Protein AF-A0A392T622-F1 (afdb_monomer_lite)

Sequence (93 aa):
IGAACDSLKKASDGSSFLVAGPIWLLQLWLNATFEGKMALAVPEDYAAEVVARRIEGTRLARLAPMPGQTSKKLFMKYMKIFLKFDELRENQT

Foldseek 3Di:
DPPVVVVVLQDPVRHGNPPVDCVLVVQLVCCVVCVVVQVWDQPPVCPVVCVPDPDNSSRSSRTDHDPPDDPVNSVVSVVVVVVVCVVVPPPDD

Organism: NCBI:txid97028

Radius of gyration: 16.4 Å; chains: 1; bounding box: 27×48×41 Å

Structure (mmCIF, N/CA/C/O backbone):
data_AF-A0A392T622-F1
#
_entry.id   AF-A0A392T622-F1
#
loop_
_atom_site.group_PDB
_atom_site.id
_atom_site.type_symbol
_atom_site.label_atom_id
_atom_site.label_alt_id
_atom_site.label_comp_id
_atom_site.label_asym_id
_atom_site.label_entity_id
_atom_site.label_seq_id
_atom_site.pdbx_PDB_ins_code
_atom_site.Cartn_x
_atom_site.Cartn_y
_atom_site.Cartn_z
_atom_site.occupancy
_atom_site.B_iso_or_equiv
_atom_site.auth_seq_id
_atom_site.auth_comp_id
_atom_site.auth_asym_id
_atom_site.auth_atom_id
_atom_site.pdbx_PDB_model_num
ATOM 1 N N . ILE A 1 1 ? 1.178 10.214 -4.111 1.00 44.97 1 ILE A N 1
ATOM 2 C CA . ILE A 1 1 ? 1.745 9.913 -2.769 1.00 44.97 1 ILE A CA 1
ATOM 3 C C . ILE A 1 1 ? 2.673 11.033 -2.268 1.00 44.97 1 ILE A C 1
ATOM 5 O O . ILE A 1 1 ? 2.622 11.320 -1.082 1.00 44.97 1 ILE A O 1
ATOM 9 N N . GLY A 1 2 ? 3.424 11.734 -3.135 1.00 48.22 2 GLY A N 1
ATOM 10 C CA . GLY A 1 2 ? 4.321 12.838 -2.729 1.00 48.22 2 GLY A CA 1
ATOM 11 C C . GLY A 1 2 ? 3.645 13.998 -1.980 1.00 48.22 2 GLY A C 1
ATOM 12 O O . GLY A 1 2 ? 3.976 14.249 -0.828 1.00 48.22 2 GLY A O 1
ATOM 13 N N . ALA A 1 3 ? 2.617 14.620 -2.569 1.00 47.38 3 ALA A N 1
ATOM 14 C CA . ALA A 1 3 ? 2.037 15.856 -2.024 1.00 47.38 3 ALA A CA 1
ATOM 15 C C . ALA A 1 3 ? 1.403 15.722 -0.621 1.00 47.38 3 ALA A C 1
ATOM 17 O O . ALA A 1 3 ? 1.470 16.650 0.177 1.00 47.38 3 ALA A O 1
ATOM 18 N N . ALA A 1 4 ? 0.813 14.567 -0.290 1.00 47.91 4 ALA A N 1
ATOM 19 C CA . ALA A 1 4 ? 0.193 14.350 1.023 1.00 47.91 4 ALA A CA 1
ATOM 20 C C . ALA A 1 4 ? 1.233 14.168 2.146 1.00 47.91 4 ALA A C 1
ATOM 22 O O . ALA A 1 4 ? 0.978 14.547 3.286 1.00 47.91 4 ALA A O 1
ATOM 23 N N . CYS A 1 5 ? 2.414 13.625 1.829 1.00 49.56 5 CYS A N 1
ATOM 24 C CA . CYS A 1 5 ? 3.523 13.546 2.782 1.00 49.56 5 CYS A CA 1
ATOM 25 C C . CYS A 1 5 ? 4.181 14.909 3.006 1.00 49.56 5 CYS A C 1
ATOM 27 O O . CYS A 1 5 ? 4.668 15.169 4.101 1.00 49.56 5 CYS A O 1
ATOM 29 N N . ASP A 1 6 ? 4.182 15.793 2.009 1.00 57.72 6 ASP A N 1
ATOM 30 C CA . ASP A 1 6 ? 4.834 17.100 2.123 1.00 57.72 6 ASP A CA 1
ATOM 31 C C . ASP A 1 6 ? 4.126 18.035 3.114 1.00 57.72 6 ASP A C 1
ATOM 33 O O . ASP A 1 6 ? 4.790 18.797 3.815 1.00 57.72 6 ASP A O 1
ATOM 37 N N . SER A 1 7 ? 2.800 17.922 3.260 1.00 58.06 7 SER A N 1
ATOM 38 C CA . SER A 1 7 ? 2.043 18.648 4.292 1.00 58.06 7 SER A CA 1
ATOM 39 C C . SER A 1 7 ? 2.302 18.135 5.714 1.00 58.06 7 SER A C 1
ATOM 41 O O . SER A 1 7 ? 2.193 18.907 6.658 1.00 58.06 7 SER A O 1
ATOM 43 N N . LEU A 1 8 ? 2.675 16.861 5.875 1.00 55.97 8 LEU A N 1
ATOM 44 C CA . LEU A 1 8 ? 2.988 16.250 7.177 1.00 55.97 8 LEU A CA 1
ATOM 45 C C . LEU A 1 8 ? 4.416 16.547 7.655 1.00 55.97 8 LEU A C 1
ATOM 47 O O . LEU A 1 8 ? 4.725 16.346 8.826 1.00 55.97 8 LEU A O 1
ATOM 51 N N . LYS A 1 9 ? 5.293 17.021 6.763 1.00 55.44 9 LYS A N 1
ATOM 52 C CA . LYS A 1 9 ? 6.687 17.352 7.089 1.00 55.44 9 LYS A CA 1
ATOM 53 C C . LYS A 1 9 ? 6.849 18.691 7.803 1.00 55.44 9 LYS A C 1
ATOM 55 O O . LYS A 1 9 ? 7.950 19.001 8.233 1.00 55.44 9 LYS A O 1
ATOM 60 N N . LYS A 1 10 ? 5.803 19.510 7.911 1.00 60.22 10 LYS A N 1
ATOM 61 C CA . LYS A 1 10 ? 5.882 20.822 8.565 1.00 60.22 10 LYS A CA 1
ATOM 62 C C . LYS A 1 10 ? 5.205 20.755 9.928 1.00 60.22 10 LYS A C 1
ATOM 64 O O . LYS A 1 10 ? 3.980 20.692 10.000 1.00 60.22 10 LYS A O 1
ATOM 69 N N . ALA A 1 11 ? 6.001 20.759 10.993 1.00 59.78 11 ALA A N 1
ATOM 70 C CA . ALA A 1 11 ? 5.493 20.966 12.342 1.00 59.78 11 ALA A CA 1
ATOM 71 C C . ALA A 1 11 ? 5.045 22.431 12.525 1.00 59.78 11 ALA A C 1
ATOM 73 O O . ALA A 1 11 ? 5.442 23.319 11.766 1.00 59.78 11 ALA A O 1
ATOM 74 N N . SER A 1 12 ? 4.199 22.694 13.525 1.00 61.78 12 SER A N 1
ATOM 75 C CA . SER A 1 12 ? 3.636 24.030 13.793 1.00 61.78 12 SER A CA 1
ATOM 76 C C . SER A 1 12 ? 4.684 25.088 14.155 1.00 61.78 12 SER A C 1
ATOM 78 O O . SER A 1 12 ? 4.406 26.277 14.051 1.00 61.78 12 SER A O 1
ATOM 80 N N . ASP A 1 13 ? 5.877 24.665 14.569 1.00 74.69 13 ASP A N 1
ATOM 81 C CA . ASP A 1 13 ? 7.023 25.515 14.905 1.00 74.69 13 ASP A CA 1
ATOM 82 C C . ASP A 1 13 ? 7.968 25.771 13.712 1.00 74.69 13 ASP A C 1
ATOM 84 O O . ASP A 1 13 ? 9.017 26.392 13.866 1.00 74.69 13 ASP A O 1
ATOM 88 N N . GLY A 1 14 ? 7.613 25.300 12.512 1.00 64.31 14 GLY A N 1
ATOM 89 C CA . GLY A 1 14 ? 8.433 25.444 11.310 1.00 64.31 14 GLY A CA 1
ATOM 90 C C . GLY A 1 14 ? 9.577 24.433 11.200 1.00 64.31 14 GLY A C 1
ATOM 91 O O . GLY A 1 14 ? 10.298 24.455 10.200 1.00 64.31 14 GLY A O 1
ATOM 92 N N . SER A 1 15 ? 9.731 23.521 12.166 1.00 58.72 15 SER A N 1
ATOM 93 C CA . SER A 1 15 ? 10.686 22.423 12.057 1.00 58.72 15 SER A CA 1
ATOM 94 C C . SER A 1 15 ? 10.230 21.396 11.011 1.00 58.72 15 SER A C 1
ATOM 96 O O . SER A 1 15 ? 9.039 21.115 10.826 1.00 58.72 15 SER A O 1
ATOM 98 N N . SER A 1 16 ? 11.203 20.854 10.273 1.00 54.44 16 SER A N 1
ATOM 99 C CA . SER A 1 16 ? 10.960 19.775 9.319 1.00 54.44 16 SER A CA 1
ATOM 100 C C . SER A 1 16 ? 10.805 18.472 10.096 1.00 54.44 16 SER A C 1
ATOM 102 O O . SER A 1 16 ? 11.788 17.894 10.562 1.00 54.44 16 SER A O 1
ATOM 104 N N . PHE A 1 17 ? 9.571 17.999 10.245 1.00 52.56 17 PHE A N 1
ATOM 105 C CA . PHE A 1 17 ? 9.315 16.648 10.711 1.00 52.56 17 PHE A CA 1
ATOM 106 C C . PHE A 1 17 ? 9.748 15.690 9.597 1.00 52.56 17 PHE A C 1
ATOM 108 O O . PHE A 1 17 ? 9.148 15.639 8.519 1.00 52.56 17 PHE A O 1
ATOM 115 N N . LEU A 1 18 ? 10.830 14.943 9.824 1.00 51.75 18 LEU A N 1
ATOM 116 C CA . LEU A 1 18 ? 11.295 13.918 8.895 1.00 51.75 18 LEU A CA 1
ATOM 117 C C . LEU A 1 18 ? 10.283 12.763 8.874 1.00 51.75 18 LEU A C 1
ATOM 119 O O . LEU A 1 18 ? 10.492 11.717 9.482 1.00 51.75 18 LEU A O 1
ATOM 123 N N . VAL A 1 19 ? 9.217 12.899 8.080 1.00 51.00 19 VAL A N 1
ATOM 124 C CA . VAL A 1 19 ? 8.360 11.778 7.643 1.00 51.00 19 VAL A CA 1
ATOM 125 C C . VAL A 1 19 ? 9.116 10.922 6.611 1.00 51.00 19 VAL A C 1
ATOM 127 O O . VAL A 1 19 ? 8.590 10.541 5.572 1.00 51.00 19 VAL A O 1
ATOM 130 N N . ALA A 1 20 ? 10.402 10.670 6.852 1.00 52.56 20 ALA A N 1
ATOM 131 C CA . ALA A 1 20 ? 11.237 9.747 6.092 1.00 52.56 20 ALA A CA 1
ATOM 132 C C . ALA A 1 20 ? 11.378 8.396 6.823 1.00 52.56 20 ALA A C 1
ATOM 134 O O . ALA A 1 20 ? 12.216 7.575 6.464 1.00 52.56 20 ALA A O 1
ATOM 135 N N . GLY A 1 21 ? 10.571 8.168 7.865 1.00 61.44 21 GLY A N 1
ATOM 136 C CA . GLY A 1 21 ? 10.521 6.907 8.598 1.00 61.44 21 GLY A CA 1
ATOM 137 C C . GLY A 1 21 ? 9.782 5.777 7.855 1.00 61.44 21 GLY A C 1
ATOM 138 O O . GLY A 1 21 ? 9.178 6.011 6.806 1.00 61.44 21 GLY A O 1
ATOM 139 N N . PRO A 1 22 ? 9.770 4.552 8.424 1.00 65.75 22 PRO A N 1
ATOM 140 C CA . PRO A 1 22 ? 9.286 3.283 7.843 1.00 65.75 22 PRO A CA 1
ATOM 141 C C . PRO A 1 22 ? 7.781 3.232 7.516 1.00 65.75 22 PRO A C 1
ATOM 143 O O . PRO A 1 22 ? 7.219 2.162 7.305 1.00 65.75 22 PRO A O 1
ATOM 146 N N . ILE A 1 23 ? 7.093 4.369 7.440 1.00 73.81 23 ILE A N 1
ATOM 147 C CA . ILE A 1 23 ? 5.665 4.429 7.132 1.00 73.81 23 ILE A CA 1
ATOM 148 C C . ILE A 1 23 ? 5.344 3.892 5.733 1.00 73.81 23 ILE A C 1
ATOM 150 O O . ILE A 1 23 ? 4.259 3.365 5.500 1.00 73.81 23 ILE A O 1
ATOM 154 N N . TRP A 1 24 ? 6.309 3.945 4.811 1.00 76.00 24 TRP A N 1
ATOM 155 C CA . TRP A 1 24 ? 6.176 3.296 3.510 1.00 76.00 24 TRP A CA 1
ATOM 156 C C . TRP A 1 24 ? 6.106 1.769 3.641 1.00 76.00 24 TRP A C 1
ATOM 158 O O . TRP A 1 24 ? 5.348 1.150 2.903 1.00 76.00 24 TRP A O 1
ATOM 168 N N . LEU A 1 25 ? 6.803 1.157 4.611 1.00 83.38 25 LEU A N 1
ATOM 169 C CA . LEU A 1 25 ? 6.674 -0.278 4.891 1.00 83.38 25 LEU A CA 1
ATOM 170 C C . LEU A 1 25 ? 5.271 -0.606 5.392 1.00 83.38 25 LEU A C 1
ATOM 172 O O . LEU A 1 25 ? 4.686 -1.586 4.939 1.00 83.38 25 LEU A O 1
ATOM 176 N N . LEU A 1 26 ? 4.702 0.238 6.259 1.00 84.81 26 LEU A N 1
ATOM 177 C CA . LEU A 1 26 ? 3.309 0.090 6.679 1.00 84.81 26 LEU A CA 1
ATOM 178 C C . LEU A 1 26 ? 2.364 0.186 5.474 1.00 84.81 26 LEU A C 1
ATOM 180 O O . LEU A 1 26 ? 1.479 -0.649 5.332 1.00 84.81 26 LEU A O 1
ATOM 184 N N . GLN A 1 27 ? 2.572 1.143 4.566 1.00 83.88 27 GLN A N 1
ATOM 185 C CA . GLN A 1 27 ? 1.765 1.252 3.349 1.00 83.88 27 GLN A CA 1
ATOM 186 C C . GLN A 1 27 ? 1.888 0.012 2.450 1.00 83.88 27 GLN A C 1
ATOM 188 O O . GLN A 1 27 ? 0.873 -0.463 1.942 1.00 83.88 27 GLN A O 1
ATOM 193 N N . LEU A 1 28 ? 3.094 -0.535 2.266 1.00 89.06 28 LEU A N 1
ATOM 194 C CA . LEU A 1 28 ? 3.291 -1.772 1.502 1.00 89.06 28 LEU A CA 1
ATOM 195 C C . LEU A 1 28 ? 2.612 -2.963 2.174 1.00 89.06 28 LEU A C 1
ATOM 197 O O . LEU A 1 28 ? 1.959 -3.751 1.494 1.00 89.06 28 LEU A O 1
ATOM 201 N N . TRP A 1 29 ? 2.726 -3.073 3.497 1.00 89.62 29 TRP A N 1
ATOM 202 C CA . TRP A 1 29 ? 2.068 -4.118 4.271 1.00 89.62 29 TRP A CA 1
ATOM 203 C C . TRP A 1 29 ? 0.542 -4.018 4.174 1.00 89.62 29 TRP A C 1
ATOM 205 O O . TRP A 1 29 ? -0.119 -5.027 3.934 1.00 89.62 29 TRP A O 1
ATOM 215 N N . LEU A 1 30 ? -0.025 -2.811 4.277 1.00 87.62 30 LEU A N 1
ATOM 216 C CA . LEU A 1 30 ? -1.459 -2.571 4.088 1.00 87.62 30 LEU A CA 1
ATOM 217 C C . LEU A 1 30 ? -1.904 -2.958 2.678 1.00 87.62 30 LEU A C 1
ATOM 219 O O . LEU A 1 30 ? -2.912 -3.646 2.520 1.00 87.62 30 LEU A O 1
ATOM 223 N N . ASN A 1 31 ? -1.140 -2.547 1.665 1.00 89.69 31 ASN A N 1
ATOM 224 C CA . ASN A 1 31 ? -1.427 -2.874 0.276 1.00 89.69 31 ASN A CA 1
ATOM 225 C C . ASN A 1 31 ? -1.401 -4.390 0.057 1.00 89.69 31 ASN A C 1
ATOM 227 O O . ASN A 1 31 ? -2.357 -4.915 -0.495 1.00 89.69 31 ASN A O 1
ATOM 231 N N . ALA A 1 32 ? -0.384 -5.098 0.554 1.00 90.56 32 ALA A N 1
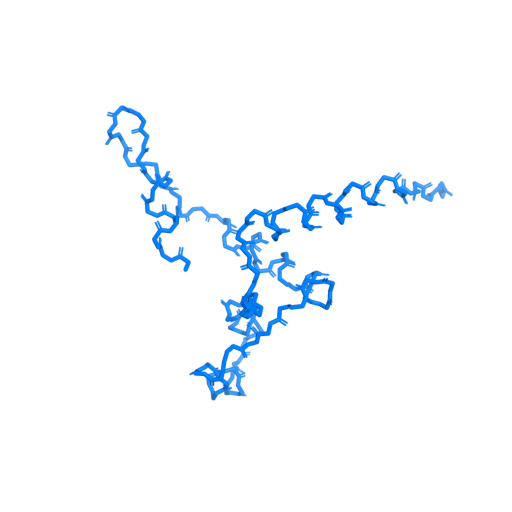ATOM 232 C CA . ALA A 1 32 ? -0.278 -6.553 0.440 1.00 90.56 32 ALA A CA 1
ATOM 233 C C . ALA A 1 32 ? -1.393 -7.294 1.196 1.00 90.56 32 ALA A C 1
ATOM 235 O O . ALA A 1 32 ? -1.962 -8.256 0.689 1.00 90.56 32 ALA A O 1
ATOM 236 N N . THR A 1 33 ? -1.732 -6.837 2.403 1.00 89.19 33 THR A N 1
ATOM 237 C CA . THR A 1 33 ? -2.707 -7.507 3.281 1.00 89.19 33 THR A CA 1
ATOM 238 C C . THR A 1 33 ? -4.146 -7.292 2.813 1.00 89.19 33 THR A C 1
ATOM 240 O O . THR A 1 33 ? -5.002 -8.165 2.970 1.00 89.19 33 THR A O 1
ATOM 243 N N . PHE A 1 34 ? -4.439 -6.121 2.244 1.00 86.81 34 PHE A N 1
ATOM 244 C CA . PHE A 1 34 ? -5.805 -5.699 1.946 1.00 86.81 34 PHE A CA 1
ATOM 245 C C . PHE A 1 34 ? -6.081 -5.454 0.462 1.00 86.81 34 PHE A C 1
ATOM 247 O O . PHE A 1 34 ? -7.172 -4.978 0.153 1.00 86.81 34 PHE A O 1
ATOM 254 N N . GLU A 1 35 ? -5.171 -5.813 -0.450 1.00 87.19 35 GLU A N 1
ATOM 255 C CA . GLU A 1 35 ? -5.288 -5.594 -1.902 1.00 87.19 35 GLU A CA 1
ATOM 256 C C . GLU A 1 35 ? -6.695 -5.911 -2.439 1.00 87.19 35 GLU A C 1
ATOM 258 O O . GLU A 1 35 ? -7.415 -5.020 -2.905 1.00 87.19 35 GLU A O 1
ATOM 263 N N . GLY A 1 36 ? -7.131 -7.166 -2.271 1.00 82.31 36 GLY A N 1
ATOM 264 C CA . GLY A 1 36 ? -8.431 -7.641 -2.748 1.00 82.31 36 GLY A CA 1
ATOM 265 C C . GLY A 1 36 ? -9.621 -7.019 -2.013 1.00 82.31 36 GLY A C 1
ATOM 266 O O . GLY A 1 36 ? -10.663 -6.765 -2.613 1.00 82.31 36 GLY A O 1
ATOM 267 N N . LYS A 1 37 ? -9.473 -6.692 -0.722 1.00 84.94 37 LYS A N 1
ATOM 268 C CA . LYS A 1 37 ? -10.544 -6.048 0.062 1.00 84.94 37 LYS A CA 1
ATOM 269 C C . LYS A 1 37 ? -10.711 -4.582 -0.320 1.00 84.94 37 LYS A C 1
ATOM 271 O O . LYS A 1 37 ? -11.826 -4.062 -0.294 1.00 84.94 37 LYS A O 1
ATOM 276 N N . MET A 1 38 ? -9.627 -3.904 -0.681 1.00 83.25 38 MET A N 1
ATOM 277 C CA . MET A 1 38 ? -9.601 -2.470 -0.957 1.00 83.25 38 MET A CA 1
ATOM 278 C C . MET A 1 38 ? -9.876 -2.130 -2.425 1.00 83.25 38 MET A C 1
ATOM 280 O O . MET A 1 38 ? -10.180 -0.968 -2.700 1.00 83.25 38 MET A O 1
ATOM 284 N N . ALA A 1 39 ? -9.930 -3.133 -3.311 1.00 85.75 39 ALA A N 1
ATOM 285 C CA . ALA A 1 39 ? -10.041 -2.951 -4.761 1.00 85.75 39 ALA A CA 1
ATOM 286 C C . ALA A 1 39 ? -8.926 -2.023 -5.269 1.00 85.75 39 ALA A C 1
ATOM 288 O O . ALA A 1 39 ? -9.181 -1.000 -5.910 1.00 85.75 39 ALA A O 1
ATOM 289 N N . LEU A 1 40 ? -7.694 -2.348 -4.865 1.00 88.62 40 LEU A N 1
ATOM 290 C CA . LEU A 1 40 ? -6.493 -1.692 -5.364 1.00 88.62 40 LEU A CA 1
ATOM 291 C C . LEU A 1 40 ? -6.093 -2.340 -6.686 1.00 88.62 40 LEU A C 1
ATOM 293 O O . LEU A 1 40 ? -6.239 -3.549 -6.853 1.00 88.62 40 LEU A O 1
ATOM 297 N N . ALA A 1 41 ? -5.571 -1.540 -7.602 1.00 91.81 41 ALA A N 1
ATOM 298 C CA . ALA A 1 41 ? -5.052 -2.011 -8.873 1.00 91.81 41 ALA A CA 1
ATOM 299 C C . ALA A 1 41 ? -3.758 -1.275 -9.214 1.00 91.81 41 ALA A C 1
ATOM 301 O O . ALA A 1 41 ? -3.497 -0.176 -8.719 1.00 91.81 41 ALA A O 1
ATOM 302 N N . VAL A 1 42 ? -2.941 -1.895 -10.059 1.00 92.88 42 VAL A N 1
ATOM 303 C CA . VAL A 1 42 ? -1.788 -1.230 -10.666 1.00 92.88 42 VAL A CA 1
ATOM 304 C C . VAL A 1 42 ? -2.312 -0.400 -11.841 1.00 92.88 42 VAL A C 1
ATOM 306 O O . VAL A 1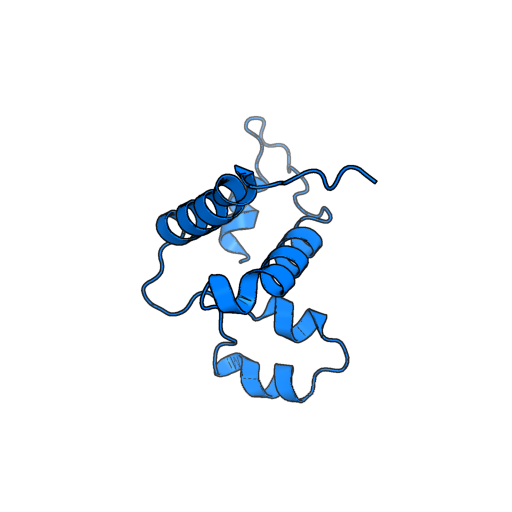 42 ? -2.944 -0.977 -12.726 1.00 92.88 42 VAL A O 1
ATOM 309 N N . PRO A 1 43 ? -2.085 0.925 -11.872 1.00 91.75 43 PRO A N 1
ATOM 310 C CA . PRO A 1 43 ? -2.423 1.735 -13.036 1.00 91.75 43 PRO A CA 1
ATOM 311 C C . PRO A 1 43 ? -1.654 1.266 -14.274 1.00 91.75 43 PRO A C 1
ATOM 313 O O . PRO A 1 43 ? -0.500 0.850 -14.164 1.00 91.75 43 PRO A O 1
ATOM 316 N N . GLU A 1 44 ? -2.279 1.369 -15.445 1.00 92.25 44 GLU A N 1
ATOM 317 C CA . GLU A 1 44 ? -1.726 0.868 -16.711 1.00 92.25 44 GLU A CA 1
ATOM 318 C C . GLU A 1 44 ? -0.347 1.464 -17.037 1.00 92.25 44 GLU A C 1
ATOM 320 O O . GLU A 1 44 ? 0.550 0.732 -17.454 1.00 92.25 44 GLU A O 1
ATOM 325 N N . ASP A 1 45 ? -0.128 2.739 -16.698 1.00 93.88 45 ASP A N 1
ATOM 326 C CA . ASP A 1 45 ? 1.156 3.443 -16.842 1.00 93.88 45 ASP A CA 1
ATOM 327 C C . ASP A 1 45 ? 2.342 2.723 -16.174 1.00 93.88 45 ASP A C 1
ATOM 329 O O . ASP A 1 45 ? 3.493 2.906 -16.567 1.00 93.88 45 ASP A O 1
ATOM 333 N N . TYR A 1 46 ? 2.079 1.892 -15.160 1.00 93.75 46 TYR A N 1
ATOM 334 C CA . TYR A 1 46 ? 3.096 1.142 -14.420 1.00 93.75 46 TYR A CA 1
ATOM 335 C C . TYR A 1 46 ? 3.106 -0.357 -14.747 1.00 93.75 46 TYR A C 1
ATOM 337 O O . TYR A 1 46 ? 3.891 -1.103 -14.157 1.00 93.75 46 TYR A O 1
ATOM 345 N N . ALA A 1 47 ? 2.267 -0.828 -15.675 1.00 94.25 47 ALA A N 1
ATOM 346 C CA . ALA A 1 47 ? 2.132 -2.252 -15.978 1.00 94.25 47 ALA A CA 1
ATOM 347 C C . ALA A 1 47 ? 3.456 -2.871 -16.453 1.00 94.25 47 ALA A C 1
ATOM 349 O O . ALA A 1 47 ? 3.856 -3.920 -15.951 1.00 94.25 47 ALA A O 1
ATOM 350 N N . ALA A 1 48 ? 4.181 -2.196 -17.351 1.00 95.81 48 ALA A N 1
ATOM 351 C CA . ALA A 1 48 ? 5.461 -2.685 -17.869 1.00 95.81 48 ALA A CA 1
ATOM 352 C C . ALA A 1 48 ? 6.542 -2.796 -16.773 1.00 95.81 48 ALA A C 1
ATOM 354 O O . ALA A 1 48 ? 7.237 -3.810 -16.689 1.00 95.81 48 ALA A O 1
ATOM 355 N N . GLU A 1 49 ? 6.645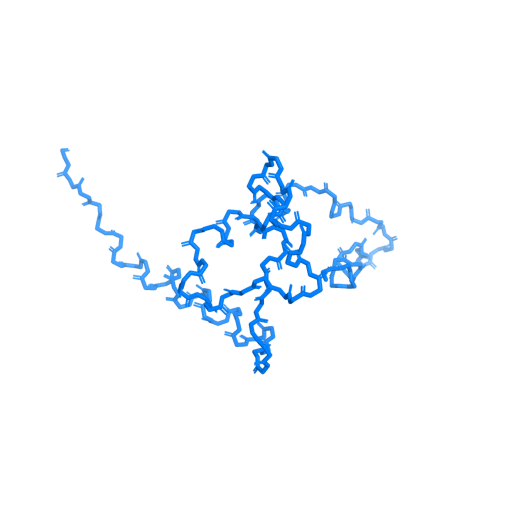 -1.795 -15.890 1.00 93.81 49 GLU A N 1
ATOM 356 C CA . GLU A 1 49 ? 7.558 -1.806 -14.733 1.00 93.81 49 GLU A CA 1
ATOM 357 C C . GLU A 1 49 ? 7.237 -2.972 -13.792 1.00 93.81 49 GLU A C 1
ATOM 359 O O . GLU A 1 49 ? 8.128 -3.702 -13.355 1.00 93.81 49 GLU A O 1
ATOM 364 N N . VAL A 1 50 ? 5.950 -3.171 -13.501 1.00 94.62 50 VAL A N 1
ATOM 365 C CA . VAL A 1 50 ? 5.490 -4.251 -12.632 1.00 94.62 50 VAL A CA 1
ATOM 366 C C . VAL A 1 50 ? 5.746 -5.616 -13.260 1.00 94.62 50 VAL A C 1
ATOM 368 O O . VAL A 1 50 ? 6.160 -6.526 -12.547 1.00 94.62 50 VAL A O 1
ATOM 371 N N . VAL A 1 51 ? 5.542 -5.790 -14.564 1.00 96.06 51 VAL A N 1
ATOM 372 C CA . VAL A 1 51 ? 5.842 -7.057 -15.250 1.00 96.06 51 VAL A CA 1
ATOM 373 C C . VAL A 1 51 ? 7.339 -7.377 -15.184 1.00 96.06 51 VAL A C 1
ATOM 375 O O . VAL A 1 51 ? 7.700 -8.515 -14.901 1.00 96.06 51 VAL A O 1
ATOM 378 N N . ALA A 1 52 ? 8.209 -6.380 -15.352 1.00 96.62 52 ALA A N 1
ATOM 379 C CA . ALA A 1 52 ? 9.664 -6.551 -15.312 1.00 96.62 52 ALA A CA 1
ATOM 380 C C . ALA A 1 52 ? 10.268 -6.593 -13.889 1.00 96.62 52 ALA A C 1
ATOM 382 O O . ALA A 1 52 ? 11.494 -6.625 -13.734 1.00 96.62 52 ALA A O 1
ATOM 383 N N . ARG A 1 53 ? 9.442 -6.554 -12.834 1.00 95.12 53 ARG A N 1
ATOM 384 C CA . ARG A 1 53 ? 9.922 -6.394 -11.454 1.00 95.12 53 ARG A CA 1
ATOM 385 C C . ARG A 1 53 ? 10.755 -7.587 -10.979 1.00 95.12 53 ARG A C 1
ATOM 387 O O . ARG A 1 53 ? 10.402 -8.742 -11.191 1.00 95.12 53 ARG A O 1
ATOM 394 N N . ARG A 1 54 ? 11.820 -7.293 -10.228 1.00 94.50 54 ARG A N 1
ATOM 395 C CA . ARG A 1 54 ? 12.621 -8.302 -9.505 1.00 94.50 54 ARG A CA 1
ATOM 396 C C . ARG A 1 54 ? 12.168 -8.517 -8.063 1.00 94.50 54 ARG A C 1
ATOM 398 O O . ARG A 1 54 ? 12.443 -9.560 -7.485 1.00 94.50 54 ARG A O 1
ATOM 405 N N . ILE A 1 55 ? 11.510 -7.517 -7.478 1.00 91.44 55 ILE A N 1
ATOM 406 C CA . ILE A 1 55 ? 11.072 -7.515 -6.082 1.00 91.44 55 ILE A CA 1
ATOM 407 C C . ILE A 1 55 ? 9.589 -7.154 -6.054 1.00 91.44 55 ILE A C 1
ATOM 409 O O . ILE A 1 55 ? 9.158 -6.201 -6.704 1.00 91.44 55 ILE A O 1
ATOM 413 N N . GLU A 1 56 ? 8.802 -7.892 -5.274 1.00 91.62 56 GLU A N 1
ATOM 414 C CA . GLU A 1 56 ? 7.349 -7.694 -5.198 1.00 91.62 56 GLU A CA 1
ATOM 415 C C . GLU A 1 56 ? 6.959 -6.318 -4.635 1.00 91.62 56 GLU A C 1
ATOM 417 O O . GLU A 1 56 ? 5.942 -5.744 -5.027 1.00 91.62 56 GLU A O 1
ATOM 422 N N . GLY A 1 57 ? 7.820 -5.732 -3.796 1.00 88.31 57 GLY A N 1
ATOM 423 C CA . GLY A 1 57 ? 7.662 -4.373 -3.276 1.00 88.31 57 GLY A CA 1
ATOM 424 C C . GLY A 1 57 ? 7.435 -3.320 -4.366 1.00 88.31 57 GLY A C 1
ATOM 425 O O . GLY A 1 57 ? 6.675 -2.381 -4.141 1.00 88.31 57 GLY A O 1
ATOM 426 N N . THR A 1 58 ? 7.999 -3.508 -5.566 1.00 90.12 58 THR A N 1
ATOM 427 C CA . THR A 1 58 ? 7.758 -2.625 -6.716 1.00 90.12 58 THR A CA 1
ATOM 428 C C . THR A 1 58 ? 6.281 -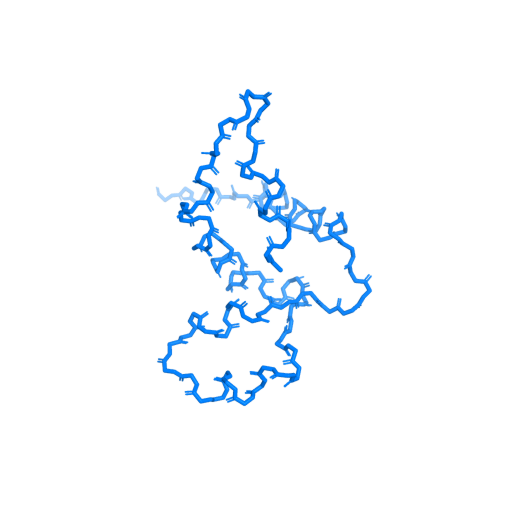2.605 -7.105 1.00 90.12 58 THR A C 1
ATOM 430 O O . THR A 1 58 ? 5.714 -1.532 -7.272 1.00 90.12 58 THR A O 1
ATOM 433 N N . ARG A 1 59 ? 5.609 -3.762 -7.178 1.00 94.56 59 ARG A N 1
ATOM 434 C CA . ARG A 1 59 ? 4.172 -3.814 -7.495 1.00 94.56 59 ARG A CA 1
ATOM 435 C C . ARG A 1 59 ? 3.329 -3.218 -6.379 1.00 94.56 59 ARG A C 1
ATOM 437 O O . ARG A 1 59 ? 2.443 -2.410 -6.642 1.00 94.56 59 ARG A O 1
ATOM 444 N N . LEU A 1 60 ? 3.639 -3.581 -5.137 1.00 92.62 60 LEU A N 1
ATOM 445 C CA . LEU A 1 60 ? 2.917 -3.098 -3.963 1.00 92.62 60 LEU A CA 1
ATOM 446 C C . LEU A 1 60 ? 2.989 -1.570 -3.821 1.00 92.62 60 LEU A C 1
ATOM 448 O O . LEU A 1 60 ? 2.013 -0.953 -3.398 1.00 92.62 60 LEU A O 1
ATOM 452 N N . ALA A 1 61 ? 4.103 -0.951 -4.223 1.00 90.06 61 ALA A N 1
ATOM 453 C CA . ALA A 1 61 ? 4.266 0.502 -4.244 1.00 90.06 61 ALA A CA 1
ATOM 454 C C . ALA A 1 61 ? 3.427 1.195 -5.333 1.00 90.06 61 ALA A C 1
ATOM 456 O O . ALA A 1 61 ? 3.115 2.379 -5.203 1.00 90.06 61 ALA A O 1
ATOM 457 N N . ARG A 1 62 ? 3.063 0.472 -6.402 1.00 92.56 62 ARG A N 1
ATOM 458 C CA . ARG A 1 62 ? 2.231 0.974 -7.509 1.00 92.56 62 ARG A CA 1
ATOM 459 C C . ARG A 1 62 ? 0.741 0.714 -7.320 1.00 92.56 62 ARG A C 1
ATOM 461 O O . ARG A 1 62 ? -0.052 1.280 -8.067 1.00 92.56 62 ARG A O 1
ATOM 468 N N . LEU A 1 63 ? 0.350 -0.100 -6.337 1.00 91.69 63 LEU A N 1
ATOM 469 C CA . LEU A 1 63 ? -1.057 -0.316 -6.017 1.00 91.69 63 LEU A CA 1
ATOM 470 C C . LEU A 1 63 ? -1.717 1.001 -5.613 1.00 91.69 63 LEU A C 1
ATOM 472 O O . LEU A 1 63 ? -1.323 1.656 -4.645 1.00 91.69 63 LEU A O 1
ATOM 476 N N . ALA A 1 64 ? -2.754 1.356 -6.359 1.00 88.12 64 ALA A N 1
ATOM 477 C CA . ALA A 1 64 ? -3.537 2.552 -6.151 1.00 88.12 64 ALA A CA 1
ATOM 478 C C . ALA A 1 64 ? -5.030 2.204 -6.076 1.00 88.12 64 ALA A C 1
ATOM 480 O O . ALA A 1 64 ? -5.479 1.211 -6.655 1.00 88.12 64 ALA A O 1
ATOM 481 N N . PRO A 1 65 ? -5.829 3.013 -5.367 1.00 86.19 65 PRO A N 1
ATOM 482 C CA . PRO A 1 65 ? -7.277 2.918 -5.437 1.00 86.19 65 PRO A CA 1
ATOM 483 C C . PRO A 1 65 ? -7.779 3.116 -6.867 1.00 86.19 65 PRO A C 1
ATOM 485 O O . PRO A 1 65 ? -7.320 4.021 -7.565 1.00 86.19 65 PRO A O 1
ATOM 488 N N . MET A 1 66 ? -8.776 2.329 -7.266 1.00 83.38 66 MET A N 1
ATOM 489 C CA . MET A 1 66 ? -9.493 2.559 -8.521 1.00 83.38 66 MET A CA 1
ATOM 490 C C . MET A 1 66 ? -10.096 3.979 -8.577 1.00 83.38 66 MET A C 1
ATOM 492 O O . MET A 1 66 ? -10.486 4.524 -7.531 1.00 83.38 66 MET A O 1
ATOM 496 N N . PRO A 1 67 ? -10.225 4.572 -9.781 1.00 81.81 67 PRO A N 1
ATOM 497 C CA . PRO A 1 67 ? -10.859 5.874 -9.965 1.00 81.81 67 PRO A CA 1
ATOM 498 C C . PRO A 1 67 ? -12.230 5.969 -9.274 1.00 81.81 67 PRO A C 1
ATOM 500 O O . PRO A 1 67 ? -12.998 5.010 -9.239 1.00 81.81 67 PRO A O 1
ATOM 503 N N . GLY A 1 68 ? -12.539 7.134 -8.697 1.00 79.81 68 GLY A N 1
ATOM 504 C CA . GLY A 1 68 ? -13.804 7.381 -7.984 1.00 79.81 68 GLY A CA 1
ATOM 505 C C . GLY A 1 68 ? -13.785 7.085 -6.476 1.00 79.81 68 GLY A C 1
ATOM 506 O O . GLY A 1 68 ? -14.756 7.391 -5.773 1.00 79.81 68 GLY A O 1
ATOM 507 N N . GLN A 1 69 ? -12.682 6.554 -5.934 1.00 79.12 69 GLN A N 1
ATOM 508 C CA . GLN A 1 69 ? -12.488 6.421 -4.488 1.00 79.12 69 GLN A CA 1
ATOM 509 C C . GLN A 1 69 ? -11.808 7.665 -3.896 1.00 79.12 69 GLN A C 1
ATOM 511 O O . GLN A 1 69 ? -10.690 8.018 -4.260 1.00 79.12 69 GLN A O 1
ATOM 516 N N . THR A 1 70 ? -12.472 8.332 -2.948 1.00 81.94 70 THR A N 1
ATOM 517 C CA . THR A 1 70 ? -11.882 9.459 -2.207 1.00 81.94 70 THR A CA 1
ATOM 518 C C . THR A 1 70 ? -11.058 8.962 -1.019 1.00 81.94 70 THR A C 1
ATOM 520 O O . THR A 1 70 ? -11.344 7.902 -0.455 1.00 81.94 70 THR A O 1
ATOM 523 N N . SER A 1 71 ? -10.080 9.755 -0.571 1.00 78.25 71 SER A N 1
ATOM 524 C CA . SER A 1 71 ? -9.259 9.453 0.616 1.00 78.25 71 SER A CA 1
ATOM 525 C C . SER A 1 71 ? -10.108 9.156 1.858 1.00 78.25 71 SER A C 1
ATOM 527 O O . SER A 1 71 ? -9.864 8.172 2.551 1.00 78.25 71 SER A O 1
ATOM 529 N N . LYS A 1 72 ? -11.176 9.934 2.090 1.00 78.94 72 LYS A N 1
ATOM 530 C CA . LYS A 1 72 ? -12.133 9.709 3.188 1.00 78.94 72 LYS A CA 1
ATOM 531 C C . LYS A 1 72 ? -12.828 8.348 3.086 1.00 78.94 72 LYS A C 1
ATOM 533 O O . LYS A 1 72 ? -12.937 7.646 4.087 1.00 78.94 72 LYS A O 1
ATOM 538 N N . LYS A 1 73 ? -13.298 7.956 1.894 1.00 82.31 73 LYS A N 1
ATOM 539 C CA . LYS A 1 73 ? -13.958 6.652 1.686 1.00 82.31 73 LYS A CA 1
ATOM 540 C C . LYS A 1 73 ? -12.991 5.496 1.945 1.00 82.31 73 LYS A C 1
ATOM 542 O O . LYS A 1 73 ? -13.365 4.538 2.615 1.00 82.31 73 LYS A O 1
ATOM 547 N N . LEU A 1 74 ? -11.756 5.615 1.465 1.00 80.69 74 LEU A N 1
ATOM 548 C CA . LEU A 1 74 ? -10.705 4.616 1.664 1.00 80.69 74 LEU A CA 1
ATOM 549 C C . LEU A 1 74 ? -10.320 4.478 3.133 1.00 80.69 74 LEU A C 1
ATOM 551 O O . LEU A 1 74 ? -10.283 3.365 3.645 1.00 80.69 74 LEU A O 1
ATOM 555 N N . PHE A 1 75 ? -10.110 5.596 3.827 1.00 83.50 75 PHE A N 1
ATOM 556 C CA . PHE A 1 75 ? -9.823 5.597 5.258 1.00 83.50 75 PHE A CA 1
ATOM 557 C C . PHE A 1 75 ? -10.940 4.911 6.054 1.00 83.50 75 PHE A C 1
ATOM 559 O O . PHE A 1 75 ? -10.680 3.992 6.823 1.00 83.50 75 PHE A O 1
ATOM 566 N N . MET A 1 76 ? -12.202 5.273 5.800 1.00 83.06 76 MET A N 1
ATOM 567 C CA . MET A 1 76 ? -13.343 4.620 6.451 1.00 83.06 76 MET A CA 1
ATOM 568 C C . MET A 1 76 ? -13.424 3.124 6.130 1.00 83.06 76 MET A C 1
ATOM 570 O O . MET A 1 76 ? -13.845 2.339 6.976 1.00 83.06 76 MET A O 1
ATOM 574 N N . LYS A 1 77 ? -13.033 2.711 4.921 1.00 83.62 77 LYS A N 1
ATOM 575 C CA . LYS A 1 77 ? -12.987 1.300 4.526 1.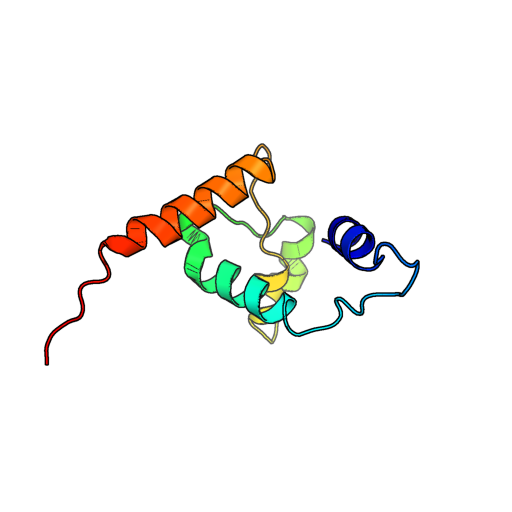00 83.62 77 LYS A CA 1
ATOM 576 C C . LYS A 1 77 ? -11.901 0.543 5.293 1.00 83.62 77 LYS A C 1
ATOM 578 O O . LYS A 1 77 ? -12.206 -0.517 5.831 1.00 83.62 77 LYS A O 1
ATOM 583 N N . TYR A 1 78 ? -10.702 1.114 5.424 1.00 83.81 78 TYR A N 1
ATOM 584 C CA . TYR A 1 78 ? -9.646 0.573 6.283 1.00 83.81 78 TYR A CA 1
ATOM 585 C C . TYR A 1 78 ? -10.118 0.441 7.731 1.00 83.81 78 TYR A C 1
ATOM 587 O O . TYR A 1 78 ? -10.065 -0.654 8.281 1.00 83.81 78 TYR A O 1
ATOM 595 N N . MET A 1 79 ? -10.670 1.506 8.320 1.00 85.00 79 MET A N 1
ATOM 596 C CA . MET A 1 79 ? -11.172 1.470 9.698 1.00 85.00 79 MET A CA 1
ATOM 597 C C . MET A 1 79 ? -12.265 0.421 9.883 1.00 85.00 79 MET A C 1
ATOM 599 O O . MET A 1 79 ? -12.234 -0.321 10.851 1.00 85.00 79 MET A O 1
ATOM 603 N N . LYS A 1 80 ? -13.197 0.276 8.934 1.00 84.38 80 LYS A N 1
ATOM 604 C CA . LYS A 1 80 ? -14.194 -0.803 8.986 1.00 84.38 80 LYS A CA 1
ATOM 605 C C . LYS A 1 80 ? -13.565 -2.190 8.924 1.00 84.38 80 LYS A C 1
ATOM 607 O O . LYS A 1 80 ? -14.083 -3.089 9.567 1.00 84.38 80 LYS A O 1
ATOM 612 N N . ILE A 1 81 ? -12.501 -2.395 8.149 1.00 81.38 81 ILE A N 1
ATOM 613 C CA . ILE A 1 81 ? -11.803 -3.686 8.102 1.00 81.38 81 ILE A CA 1
ATOM 614 C C . ILE A 1 81 ? -11.107 -3.964 9.441 1.00 81.38 81 ILE A C 1
ATOM 616 O O . ILE A 1 81 ? -11.240 -5.070 9.952 1.00 81.38 81 ILE A O 1
ATOM 620 N N . PHE A 1 82 ? -10.433 -2.968 10.023 1.00 81.06 82 PHE A N 1
ATOM 621 C CA . PHE A 1 82 ? -9.766 -3.092 11.323 1.00 81.06 82 PHE A CA 1
ATOM 622 C C . PHE A 1 82 ? -10.735 -3.246 12.498 1.00 81.06 82 PHE A C 1
ATOM 624 O O . PHE A 1 82 ? -10.453 -3.997 13.415 1.00 81.06 82 PHE A O 1
ATOM 631 N N . LEU A 1 83 ? -11.889 -2.586 12.466 1.00 80.00 83 LEU A N 1
ATOM 632 C CA . LEU A 1 83 ? -12.906 -2.707 13.514 1.00 80.00 83 LEU A CA 1
ATOM 633 C C . LEU A 1 83 ? -13.766 -3.963 13.337 1.00 80.00 83 LEU A C 1
ATOM 635 O O . LEU A 1 83 ? -14.228 -4.536 14.307 1.00 80.00 83 LEU A O 1
ATOM 639 N N . LYS A 1 84 ? -13.952 -4.465 12.108 1.00 68.69 84 LYS A N 1
ATOM 640 C CA . LYS A 1 84 ? -14.497 -5.823 11.900 1.00 68.69 84 LYS A CA 1
ATOM 641 C C . LYS A 1 84 ? -13.547 -6.913 12.382 1.00 68.69 84 LYS A C 1
ATOM 643 O O . LYS A 1 84 ? -13.982 -8.036 12.603 1.00 68.69 84 LYS A O 1
ATOM 648 N N . PHE A 1 85 ? -12.270 -6.582 12.532 1.00 59.69 85 PHE A N 1
ATOM 649 C CA . PHE A 1 85 ? -11.335 -7.414 13.262 1.00 59.69 85 PHE A CA 1
ATOM 650 C C . PHE A 1 85 ? -11.696 -7.484 14.761 1.00 59.69 85 PHE A C 1
ATOM 652 O O . PHE A 1 85 ? -11.100 -8.297 15.424 1.00 59.69 85 PHE A O 1
ATOM 659 N N . ASP A 1 86 ? -12.696 -6.785 15.319 1.00 46.47 86 ASP A N 1
ATOM 660 C CA . ASP A 1 86 ? -13.171 -7.057 16.696 1.00 46.47 86 ASP A CA 1
ATOM 661 C C . ASP A 1 86 ? -13.744 -8.483 16.890 1.00 46.47 86 ASP A C 1
ATOM 663 O O . ASP A 1 86 ? -13.903 -8.928 18.023 1.00 46.47 86 ASP A O 1
ATOM 667 N N . GLU A 1 87 ? -13.949 -9.272 15.824 1.00 49.09 87 GLU A N 1
ATOM 668 C CA . GLU A 1 87 ? -13.969 -10.745 15.931 1.00 49.09 87 GLU A CA 1
ATOM 669 C C . GLU A 1 87 ? -12.544 -11.347 15.990 1.00 49.09 87 GLU A C 1
ATOM 671 O O . GLU A 1 87 ? -12.277 -12.421 15.445 1.00 49.09 87 GLU A O 1
A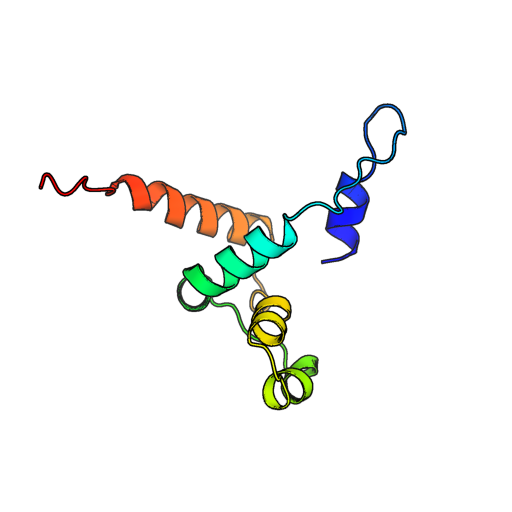TOM 676 N N . LEU A 1 88 ? -11.605 -10.669 16.659 1.00 47.59 88 LEU A N 1
ATOM 677 C CA . LEU A 1 88 ? -10.299 -11.190 17.061 1.00 47.59 88 LEU A CA 1
ATOM 678 C C . LEU A 1 88 ? -10.569 -12.235 18.141 1.00 47.59 88 LEU A C 1
ATOM 680 O O . LEU A 1 88 ? -10.435 -11.991 19.338 1.00 47.59 88 LEU A O 1
ATOM 684 N N . ARG A 1 89 ? -11.023 -13.413 17.716 1.00 51.34 89 ARG A N 1
ATOM 685 C CA . ARG A 1 89 ? -11.127 -14.564 18.599 1.00 51.34 89 ARG A CA 1
ATOM 686 C C . ARG A 1 89 ? -9.706 -14.974 18.945 1.00 51.34 89 ARG A C 1
ATOM 688 O O . ARG A 1 89 ? -8.973 -15.499 18.111 1.00 51.34 89 ARG A O 1
ATOM 695 N N . GLU A 1 90 ? -9.332 -14.701 20.183 1.00 52.62 90 GLU A N 1
ATOM 696 C CA . GLU A 1 90 ? -8.197 -15.336 20.824 1.00 52.62 90 GLU A CA 1
ATOM 697 C C . GLU A 1 90 ? -8.494 -16.843 20.830 1.00 52.62 90 GLU A C 1
ATOM 699 O O . GLU A 1 90 ? -9.398 -17.316 21.523 1.00 52.62 90 GLU A O 1
ATOM 704 N N . ASN A 1 91 ? -7.822 -17.604 19.964 1.00 56.28 91 ASN A N 1
ATOM 705 C CA . ASN A 1 91 ? -7.893 -19.056 20.035 1.00 56.28 91 ASN A CA 1
ATOM 706 C C . ASN A 1 91 ? -7.157 -19.459 21.310 1.00 56.28 91 ASN A C 1
ATOM 708 O O . ASN A 1 91 ? -5.927 -19.457 21.342 1.00 56.28 91 ASN A O 1
ATOM 712 N N . GLN A 1 92 ? -7.917 -19.773 22.357 1.00 40.88 92 GLN A N 1
ATOM 713 C CA . GLN A 1 92 ? -7.362 -20.380 23.557 1.00 40.88 92 GLN A CA 1
ATOM 714 C C . GLN A 1 92 ? -6.758 -21.727 23.158 1.00 40.88 92 GLN A C 1
ATOM 716 O O . GLN A 1 92 ? -7.474 -22.625 22.712 1.00 40.88 92 GLN A O 1
ATOM 721 N N . THR A 1 93 ? -5.431 -21.800 23.235 1.00 37.44 93 THR A N 1
ATOM 722 C CA . THR A 1 93 ? -4.647 -23.027 23.075 1.00 37.44 93 THR A CA 1
ATOM 723 C C . THR A 1 93 ? -4.111 -23.413 24.439 1.00 37.44 93 THR A C 1
ATOM 725 O O . THR A 1 93 ? -3.692 -22.482 25.165 1.00 37.44 93 THR A O 1
#

Secondary structure (DSSP, 8-state):
-HHHHHHHTB-TTS-B----STHHHHHHHHHHHHHHHHTEE--GGGHHHHHT-SSHHHHHHH-EEPTT--HHHHHHHHHHHHHHGGG------

pLDDT: mean 75.99, std 16.84, range [37.44, 96.62]